Protein AF-A0A257JMF6-F1 (afdb_monomer)

Solvent-accessible surface area (backbone atoms only — not comparable to full-atom values): 8039 Å² total; per-residue (Å²): 114,69,66,61,57,55,49,50,54,50,48,48,47,41,61,74,49,51,50,55,52,53,52,47,56,52,50,53,50,51,53,50,54,53,49,52,51,50,51,50,50,50,52,50,51,52,52,51,51,53,50,53,50,50,52,48,52,51,50,51,51,52,52,50,50,50,51,51,52,52,50,50,50,51,53,47,52,53,50,48,54,52,50,49,53,52,48,51,53,53,48,54,54,50,49,54,55,48,52,53,50,51,51,53,51,49,53,51,49,53,51,52,49,52,51,52,50,42,54,53,50,49,55,49,44,28,72,75,70,73,50,80,75,55,70,69,61,47,53,51,54,50,48,60,61,70,72,70,116

Radius of gyration: 58.19 Å; Cα contacts (8 Å, |Δi|>4): 20; chains: 1; bounding box: 105×20×160 Å

Structure (mmCIF, N/CA/C/O backbone):
data_AF-A0A257JMF6-F1
#
_entry.id   AF-A0A257JMF6-F1
#
loop_
_atom_site.group_PDB
_atom_site.id
_atom_site.type_symbol
_atom_site.label_atom_id
_atom_site.label_alt_id
_atom_site.label_comp_id
_atom_site.label_asym_id
_atom_site.label_entity_id
_atom_site.label_seq_id
_atom_site.pdbx_PDB_ins_code
_atom_site.Cartn_x
_atom_site.Cartn_y
_atom_site.Cartn_z
_atom_site.occupancy
_atom_site.B_iso_or_equiv
_atom_site.auth_seq_id
_atom_site.auth_comp_id
_atom_site.auth_asym_id
_atom_site.auth_atom_id
_atom_site.pdbx_PDB_model_num
ATOM 1 N N . PHE A 1 1 ? 50.543 7.577 -80.741 1.00 76.56 1 PHE A N 1
ATOM 2 C CA . PHE A 1 1 ? 49.708 6.376 -80.955 1.00 76.56 1 PHE A CA 1
ATOM 3 C C . PHE A 1 1 ? 49.657 5.479 -79.711 1.00 76.56 1 PHE A C 1
ATOM 5 O O . PHE A 1 1 ? 48.593 5.374 -79.122 1.00 76.56 1 PHE A O 1
ATOM 12 N N . TRP A 1 2 ? 50.778 4.930 -79.224 1.00 85.75 2 TRP A N 1
ATOM 13 C CA . TRP A 1 2 ? 50.821 4.034 -78.046 1.00 85.75 2 TRP A CA 1
ATOM 14 C C . TRP A 1 2 ? 50.247 4.619 -76.737 1.00 85.75 2 TRP A C 1
ATOM 16 O O . TRP A 1 2 ? 49.573 3.919 -75.989 1.00 85.75 2 TRP A O 1
ATOM 26 N N . PHE A 1 3 ? 50.442 5.921 -76.497 1.00 92.56 3 PHE A N 1
ATOM 27 C CA . PHE A 1 3 ? 49.909 6.625 -75.323 1.00 92.56 3 PHE A CA 1
ATOM 28 C C . PHE A 1 3 ? 48.387 6.503 -75.188 1.00 92.56 3 PHE A C 1
ATOM 30 O O . PHE A 1 3 ? 47.891 6.173 -74.119 1.00 92.56 3 PHE A O 1
ATOM 37 N N . TRP A 1 4 ? 47.648 6.712 -76.280 1.00 93.00 4 TRP A N 1
ATOM 38 C CA . TRP A 1 4 ? 46.187 6.617 -76.278 1.00 93.00 4 TRP A CA 1
ATOM 39 C C . TRP A 1 4 ? 45.699 5.194 -76.010 1.00 93.00 4 TRP A C 1
ATOM 41 O O . TRP A 1 4 ? 44.690 5.012 -75.336 1.00 93.00 4 TRP A O 1
ATOM 51 N N . LEU A 1 5 ? 46.439 4.191 -76.488 1.00 92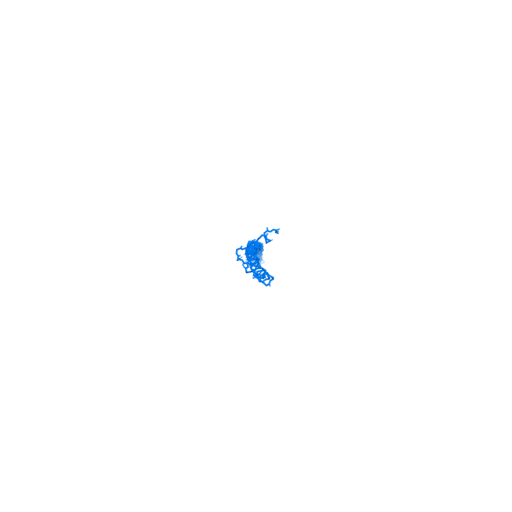.31 5 LEU A N 1
ATOM 52 C CA . LEU A 1 5 ? 46.115 2.783 -76.276 1.00 92.31 5 LEU A CA 1
ATOM 53 C C . LEU A 1 5 ? 46.313 2.384 -74.803 1.00 92.31 5 LEU A C 1
ATOM 55 O O . LEU A 1 5 ? 45.420 1.805 -74.190 1.00 92.31 5 LEU A O 1
ATOM 59 N N . ALA A 1 6 ? 47.450 2.767 -74.213 1.00 91.75 6 ALA A N 1
ATOM 60 C CA . ALA A 1 6 ? 47.739 2.536 -72.798 1.00 91.75 6 ALA A CA 1
ATOM 61 C C . ALA A 1 6 ? 46.800 3.332 -71.873 1.00 91.75 6 ALA A C 1
ATOM 63 O O . ALA A 1 6 ? 46.298 2.7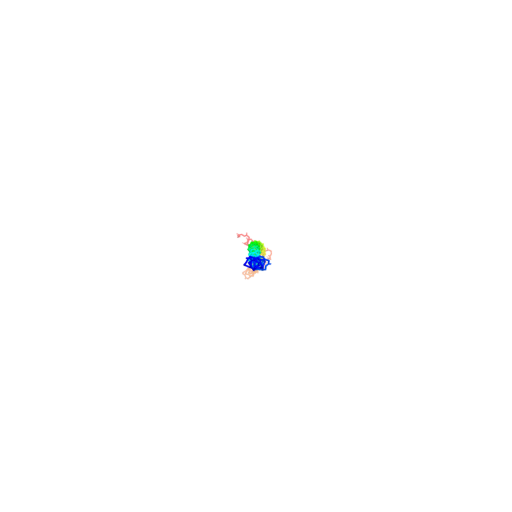97 -70.886 1.00 91.75 6 ALA A O 1
ATOM 64 N N . PHE A 1 7 ? 46.515 4.593 -72.211 1.00 94.62 7 PHE A N 1
ATOM 65 C CA . PHE A 1 7 ? 45.595 5.442 -71.456 1.00 94.62 7 PHE A CA 1
ATOM 66 C C . PHE A 1 7 ? 44.157 4.921 -71.519 1.00 94.62 7 PHE A C 1
ATOM 68 O O . PHE A 1 7 ? 43.488 4.860 -70.492 1.00 94.62 7 PHE A O 1
ATOM 75 N N . GLY A 1 8 ? 43.693 4.483 -72.693 1.00 94.88 8 GLY A N 1
ATOM 76 C CA . GLY A 1 8 ? 42.375 3.871 -72.855 1.00 94.88 8 GLY A CA 1
ATOM 77 C C . GLY A 1 8 ? 42.225 2.593 -72.029 1.00 94.88 8 GLY A C 1
ATOM 78 O O . GLY A 1 8 ? 41.237 2.441 -71.312 1.00 94.88 8 GLY A O 1
ATOM 79 N N . ALA A 1 9 ? 43.231 1.712 -72.051 1.00 93.44 9 ALA A N 1
ATOM 80 C CA . ALA A 1 9 ? 43.237 0.508 -71.222 1.00 93.44 9 ALA A CA 1
ATOM 81 C C . ALA A 1 9 ? 43.198 0.841 -69.718 1.00 93.44 9 ALA A C 1
ATOM 83 O O . ALA A 1 9 ? 42.386 0.278 -68.982 1.00 93.44 9 ALA A O 1
ATOM 84 N N . LEU A 1 10 ? 44.013 1.799 -69.261 1.00 93.75 10 LEU A N 1
ATOM 85 C CA . LEU A 1 10 ? 44.010 2.249 -67.867 1.00 93.75 10 LEU A CA 1
ATOM 86 C C . LEU A 1 10 ? 42.669 2.878 -67.465 1.00 93.75 10 LEU A C 1
ATOM 88 O O . LEU A 1 10 ? 42.158 2.589 -66.385 1.00 93.75 10 LEU A O 1
ATOM 92 N N . TYR A 1 11 ? 42.083 3.708 -68.330 1.00 95.00 11 TYR A N 1
ATOM 93 C CA . TYR A 1 11 ? 40.789 4.345 -68.095 1.00 95.00 11 TYR A CA 1
ATOM 94 C C . TYR A 1 11 ? 39.681 3.308 -67.917 1.00 95.00 11 TYR A C 1
ATOM 96 O O . TYR A 1 11 ? 38.897 3.411 -66.976 1.00 95.00 11 TYR A O 1
ATOM 104 N N . ILE A 1 12 ? 39.653 2.272 -68.762 1.00 94.88 12 ILE A N 1
ATOM 105 C CA . ILE A 1 12 ? 38.686 1.176 -68.643 1.00 94.88 12 ILE A CA 1
ATOM 106 C C . ILE A 1 12 ? 38.865 0.444 -67.310 1.00 94.88 12 ILE A C 1
ATOM 108 O O . ILE A 1 12 ? 37.877 0.194 -66.628 1.00 94.88 12 ILE A O 1
ATOM 112 N N . VAL A 1 13 ? 40.099 0.149 -66.888 1.00 94.56 13 VAL A N 1
ATOM 113 C CA . VAL A 1 13 ? 40.352 -0.479 -65.578 1.00 94.56 13 VAL A CA 1
ATOM 114 C C . VAL A 1 13 ? 39.877 0.421 -64.432 1.00 94.56 13 VAL A C 1
ATOM 116 O O . VAL A 1 13 ? 39.229 -0.051 -63.497 1.00 94.56 13 VAL A O 1
ATOM 119 N N . LEU A 1 14 ? 40.143 1.725 -64.502 1.00 93.50 14 LEU A N 1
ATOM 120 C CA . LEU A 1 14 ? 39.720 2.668 -63.470 1.00 93.50 14 LEU A CA 1
ATOM 121 C C . LEU A 1 14 ? 38.189 2.767 -63.394 1.00 93.50 14 LEU A C 1
ATOM 123 O O . LEU A 1 14 ? 37.616 2.665 -62.308 1.00 93.50 14 LEU A O 1
ATOM 127 N N . ALA A 1 15 ? 37.533 2.894 -64.548 1.00 93.69 15 ALA A N 1
ATOM 128 C CA . ALA A 1 15 ? 36.088 3.023 -64.665 1.00 93.69 15 ALA A CA 1
ATOM 129 C C . ALA A 1 15 ? 35.347 1.734 -64.285 1.00 93.69 15 ALA A C 1
ATOM 131 O O . ALA A 1 15 ? 34.360 1.789 -63.556 1.00 93.69 15 ALA A O 1
ATOM 132 N N . ALA A 1 16 ? 35.832 0.575 -64.734 1.00 92.69 16 ALA A N 1
ATOM 133 C CA . ALA A 1 16 ? 35.159 -0.706 -64.537 1.00 92.69 16 ALA A CA 1
ATOM 134 C C . ALA A 1 16 ? 35.486 -1.377 -63.195 1.00 92.69 16 ALA A C 1
ATOM 136 O O . ALA A 1 16 ? 34.720 -2.224 -62.745 1.00 92.69 16 ALA A O 1
ATOM 137 N N . VAL A 1 17 ? 36.609 -1.037 -62.550 1.00 93.00 17 VAL A N 1
ATOM 138 C CA . VAL A 1 17 ? 37.077 -1.756 -61.352 1.00 93.00 17 VAL A CA 1
ATOM 139 C C . VAL A 1 17 ? 37.244 -0.841 -60.145 1.00 93.00 17 VAL A C 1
ATOM 141 O O . VAL A 1 17 ? 36.779 -1.176 -59.054 1.00 93.00 17 VAL A O 1
ATOM 144 N N . VAL A 1 18 ? 37.911 0.302 -60.305 1.00 92.62 18 VAL A N 1
ATOM 145 C CA . VAL A 1 18 ? 38.284 1.157 -59.167 1.00 92.62 18 VAL A CA 1
ATOM 146 C C . VAL A 1 18 ? 37.091 1.985 -58.686 1.00 92.62 18 VAL A C 1
ATOM 148 O O . VAL A 1 18 ? 36.740 1.917 -57.508 1.00 92.62 18 VAL A O 1
ATOM 151 N N . ILE A 1 19 ? 36.412 2.695 -59.591 1.00 92.38 19 ILE A N 1
ATOM 152 C CA . ILE A 1 19 ? 35.212 3.489 -59.275 1.00 92.38 19 ILE A CA 1
ATOM 153 C C . ILE A 1 19 ? 34.103 2.644 -58.615 1.00 92.38 19 ILE A C 1
ATOM 155 O O . ILE A 1 19 ? 33.643 3.036 -57.537 1.00 92.38 19 ILE A O 1
ATOM 159 N N . PRO A 1 20 ? 33.687 1.477 -59.158 1.00 93.56 20 PRO A N 1
ATOM 160 C CA . PRO A 1 20 ? 32.632 0.681 -58.531 1.00 93.56 20 PRO A CA 1
ATOM 161 C C . PRO A 1 20 ? 33.029 0.134 -57.157 1.00 93.56 20 PRO A C 1
ATOM 163 O O . PRO A 1 20 ? 32.174 0.025 -56.281 1.00 93.56 20 PRO A O 1
ATOM 166 N N . ARG A 1 21 ? 34.316 -0.151 -56.910 1.00 92.69 21 ARG A N 1
ATOM 167 C CA . ARG A 1 21 ? 34.786 -0.561 -55.576 1.00 92.69 21 ARG A CA 1
ATOM 168 C C . ARG A 1 21 ? 34.660 0.553 -54.539 1.00 92.69 21 ARG A C 1
ATOM 170 O O . ARG A 1 21 ? 34.214 0.287 -53.425 1.00 92.69 21 ARG A O 1
ATOM 177 N N . PHE A 1 22 ? 34.996 1.792 -54.894 1.00 92.44 22 PHE A N 1
ATOM 178 C CA . PHE A 1 22 ? 34.795 2.937 -53.999 1.00 92.44 22 PHE A CA 1
ATOM 179 C C . PHE A 1 22 ? 33.311 3.240 -53.771 1.00 92.44 22 PHE A C 1
ATOM 181 O O . PHE A 1 22 ? 32.904 3.466 -52.630 1.00 92.44 22 PHE A O 1
ATOM 188 N N . ALA A 1 23 ? 32.498 3.181 -54.829 1.00 92.19 23 ALA A N 1
ATOM 189 C CA . ALA A 1 23 ? 31.053 3.364 -54.731 1.00 92.19 23 ALA A CA 1
ATOM 190 C C . ALA A 1 23 ? 30.409 2.310 -53.817 1.00 92.19 23 ALA A C 1
ATOM 192 O O . ALA A 1 23 ? 29.602 2.662 -52.958 1.00 92.19 23 ALA A O 1
ATOM 193 N N . LYS A 1 24 ? 30.822 1.039 -53.938 1.00 94.25 24 LYS A N 1
ATOM 194 C CA . LYS A 1 24 ? 30.347 -0.054 -53.083 1.00 94.25 24 LYS A CA 1
ATOM 195 C C . LYS A 1 24 ? 30.674 0.188 -51.610 1.00 94.25 24 LYS A C 1
ATOM 197 O O . LYS A 1 24 ? 29.774 0.139 -50.788 1.00 94.25 24 LYS A O 1
ATOM 202 N N . THR A 1 25 ? 31.921 0.515 -51.269 1.00 94.06 25 THR A N 1
ATOM 203 C CA . THR A 1 25 ? 32.302 0.774 -49.866 1.00 94.06 25 THR A CA 1
ATOM 204 C C . THR A 1 25 ? 31.537 1.957 -49.268 1.00 94.06 25 THR A C 1
ATOM 206 O O . THR A 1 25 ? 31.149 1.920 -48.100 1.00 94.06 25 THR A O 1
ATOM 209 N N . LEU A 1 26 ? 31.303 3.013 -50.053 1.00 93.88 26 LEU A N 1
ATOM 210 C CA . LEU A 1 26 ? 30.515 4.157 -49.600 1.00 93.88 26 LEU A CA 1
ATOM 211 C C . LEU A 1 26 ? 29.041 3.783 -49.393 1.00 93.88 26 LEU A C 1
ATOM 213 O O . LEU A 1 26 ? 28.450 4.201 -48.400 1.00 93.88 26 LEU A O 1
ATOM 217 N N . ALA A 1 27 ? 28.461 2.997 -50.302 1.00 94.94 27 ALA A N 1
ATOM 218 C CA . ALA A 1 27 ? 27.098 2.491 -50.174 1.00 94.94 27 ALA A CA 1
ATOM 219 C C . ALA A 1 27 ? 26.952 1.560 -48.960 1.00 94.94 27 ALA A C 1
ATOM 221 O O . ALA A 1 27 ? 26.045 1.757 -48.160 1.00 94.94 27 ALA A O 1
ATOM 222 N N . ASP A 1 28 ? 27.886 0.626 -48.765 1.00 95.19 28 ASP A N 1
ATOM 223 C CA . ASP A 1 28 ? 27.906 -0.297 -47.625 1.00 95.19 28 ASP A CA 1
ATOM 224 C C . ASP A 1 28 ? 27.945 0.478 -46.294 1.00 95.19 28 ASP A C 1
ATOM 226 O O . ASP A 1 28 ? 27.165 0.195 -45.386 1.00 95.19 28 ASP A O 1
ATOM 230 N N . ARG A 1 29 ? 28.784 1.522 -46.192 1.00 95.69 29 ARG A N 1
ATOM 231 C CA . ARG A 1 29 ? 28.836 2.392 -45.003 1.00 95.69 29 ARG A CA 1
ATOM 232 C C . ARG A 1 29 ? 27.547 3.176 -44.784 1.00 95.69 29 ARG A C 1
ATOM 234 O O . ARG A 1 29 ? 27.087 3.260 -43.651 1.00 95.69 29 ARG A O 1
ATOM 241 N N . LYS A 1 30 ? 26.973 3.762 -45.839 1.00 95.31 30 LYS A N 1
ATOM 242 C CA . LYS A 1 30 ? 25.697 4.487 -45.738 1.00 95.31 30 LYS A CA 1
ATOM 243 C C . LYS A 1 30 ? 24.579 3.563 -45.263 1.00 95.31 30 LYS A C 1
ATOM 245 O O . LYS A 1 30 ? 23.871 3.916 -44.330 1.00 95.31 30 LYS A O 1
ATOM 250 N N . ASN A 1 31 ? 24.487 2.368 -45.840 1.00 96.25 31 ASN A N 1
ATOM 251 C CA . ASN A 1 31 ? 23.492 1.369 -45.464 1.00 96.25 31 ASN A CA 1
ATOM 252 C C . ASN A 1 31 ? 23.663 0.908 -44.012 1.00 96.25 31 ASN A C 1
ATOM 254 O O . ASN A 1 31 ? 22.668 0.777 -43.307 1.00 96.25 31 ASN A O 1
ATOM 258 N N . ALA A 1 32 ? 24.903 0.702 -43.554 1.00 95.94 32 ALA A N 1
ATOM 259 C CA . ALA A 1 32 ? 25.180 0.366 -42.159 1.00 95.94 32 ALA A CA 1
ATOM 260 C C . ALA A 1 32 ? 24.740 1.491 -41.209 1.00 95.94 32 ALA A C 1
ATOM 262 O O . ALA A 1 32 ? 23.985 1.236 -40.279 1.00 95.94 32 ALA A O 1
ATOM 263 N N . ILE A 1 33 ? 25.116 2.744 -41.494 1.00 96.19 33 ILE A N 1
ATOM 264 C CA . ILE A 1 33 ? 24.731 3.904 -40.674 1.00 96.19 33 ILE A CA 1
ATOM 265 C C . ILE A 1 33 ? 23.208 4.080 -40.639 1.00 96.19 33 ILE A C 1
ATOM 267 O O . ILE A 1 33 ? 22.639 4.308 -39.575 1.00 96.19 33 ILE A O 1
ATOM 271 N N . GLU A 1 34 ? 22.530 3.975 -41.783 1.00 96.44 34 GLU A N 1
ATOM 272 C CA . GLU A 1 34 ? 21.067 4.049 -41.832 1.00 96.44 34 GLU A CA 1
ATOM 273 C C . GLU A 1 34 ? 20.407 2.898 -41.068 1.00 96.44 34 GLU A C 1
ATOM 275 O O . GLU A 1 34 ? 19.401 3.115 -40.392 1.00 96.44 34 GLU A O 1
ATOM 280 N N . GLY A 1 35 ? 20.967 1.689 -41.159 1.00 96.88 35 GLY A N 1
ATOM 281 C CA . GLY A 1 35 ? 20.517 0.526 -40.400 1.00 96.88 35 GLY A CA 1
ATOM 282 C C . GLY A 1 35 ? 20.639 0.751 -38.896 1.00 96.88 35 GLY A C 1
ATOM 283 O O . GLY A 1 35 ? 19.654 0.595 -38.175 1.00 96.88 35 GLY A O 1
ATOM 284 N N . ASP A 1 36 ? 21.805 1.204 -38.441 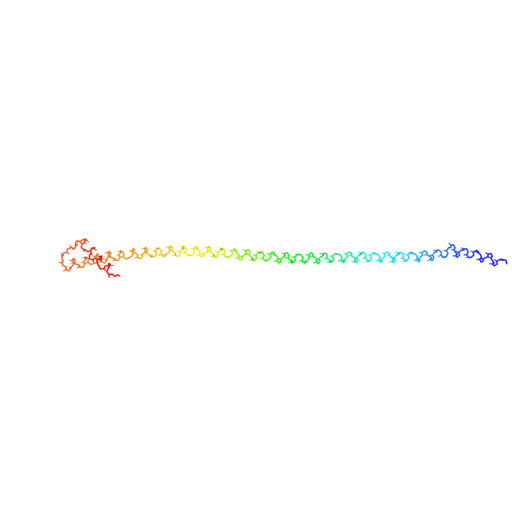1.00 96.19 36 ASP A N 1
ATOM 285 C CA . ASP A 1 36 ? 22.080 1.486 -37.033 1.00 96.19 36 ASP A CA 1
ATOM 286 C C . ASP A 1 36 ? 21.190 2.616 -36.499 1.00 96.19 36 ASP A C 1
ATOM 288 O O . ASP A 1 36 ? 20.650 2.514 -35.398 1.00 96.19 36 ASP A O 1
ATOM 292 N N . LEU A 1 37 ? 20.966 3.674 -37.288 1.00 97.00 37 LEU A N 1
ATOM 293 C CA . LEU A 1 37 ? 20.064 4.770 -36.921 1.00 97.00 37 LEU A CA 1
ATOM 294 C C . LEU A 1 37 ? 18.609 4.307 -36.815 1.00 97.00 37 LEU A C 1
ATOM 296 O O . LEU A 1 37 ? 17.918 4.698 -35.874 1.00 97.00 37 LEU A O 1
ATOM 300 N N . ARG A 1 38 ? 18.135 3.470 -37.748 1.00 97.12 38 ARG A N 1
ATOM 301 C CA . ARG A 1 38 ? 16.781 2.896 -37.682 1.00 97.12 38 ARG A CA 1
ATOM 302 C C . ARG A 1 38 ? 16.629 1.997 -36.463 1.00 97.12 38 ARG A C 1
ATOM 304 O O . ARG A 1 38 ? 15.665 2.165 -35.722 1.00 97.12 38 ARG A O 1
ATOM 311 N N . ALA A 1 39 ? 17.595 1.114 -36.217 1.00 96.38 39 ALA A N 1
ATOM 312 C CA . ALA A 1 39 ? 17.591 0.246 -35.047 1.00 96.38 39 ALA A CA 1
ATOM 313 C C . ALA A 1 39 ? 17.601 1.068 -33.748 1.00 96.38 39 ALA A C 1
ATOM 315 O O . ALA A 1 39 ? 16.795 0.821 -32.856 1.00 96.38 39 ALA A O 1
ATOM 316 N N . ALA A 1 40 ? 18.446 2.096 -33.650 1.00 96.44 40 ALA A N 1
ATOM 317 C CA . ALA A 1 40 ? 18.487 2.976 -32.485 1.00 96.44 40 ALA A CA 1
ATOM 318 C C . ALA A 1 40 ? 17.165 3.735 -32.275 1.00 96.44 40 ALA A C 1
ATOM 320 O O . ALA A 1 40 ? 16.697 3.850 -31.139 1.00 96.44 40 ALA A O 1
ATOM 321 N N . ALA A 1 41 ? 16.544 4.231 -33.350 1.00 96.62 41 ALA A N 1
ATOM 322 C CA . ALA A 1 41 ? 15.249 4.904 -33.285 1.00 96.62 41 ALA A CA 1
ATOM 323 C C . ALA A 1 41 ? 14.136 3.954 -32.819 1.00 96.62 41 ALA A C 1
ATOM 325 O O . ALA A 1 41 ? 13.352 4.318 -31.945 1.00 96.62 41 ALA A O 1
ATOM 326 N N . GLU A 1 42 ? 14.104 2.727 -33.340 1.00 97.06 42 GLU A N 1
ATOM 327 C CA . GLU A 1 42 ? 13.139 1.699 -32.946 1.00 97.06 42 GLU A CA 1
ATOM 328 C C . GLU A 1 42 ? 13.309 1.296 -31.477 1.00 97.06 42 GLU A C 1
ATOM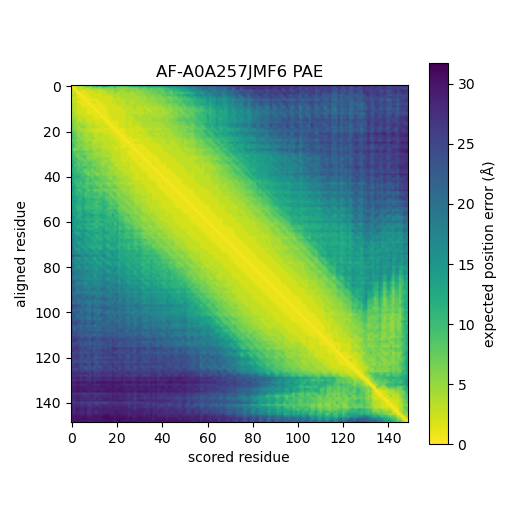 330 O O . GLU A 1 42 ? 12.340 1.297 -30.721 1.00 97.06 42 GLU A O 1
ATOM 335 N N . GLN A 1 43 ? 14.544 1.046 -31.033 1.00 96.50 43 GLN A N 1
ATOM 336 C CA . GLN A 1 43 ? 14.830 0.720 -29.632 1.00 96.50 43 GLN A CA 1
ATOM 337 C C . GLN A 1 43 ? 14.482 1.880 -28.693 1.00 96.50 43 GLN A C 1
ATOM 339 O O . GLN A 1 43 ? 13.944 1.667 -27.607 1.00 96.50 43 GLN A O 1
ATOM 344 N N . THR A 1 44 ? 14.732 3.121 -29.119 1.00 96.31 44 THR A N 1
ATOM 345 C CA . THR A 1 44 ? 14.345 4.310 -28.349 1.00 96.31 44 THR A CA 1
ATOM 346 C C . THR A 1 44 ? 12.826 4.430 -28.251 1.00 96.31 44 THR A C 1
ATOM 348 O O . THR A 1 44 ? 12.309 4.681 -27.162 1.00 96.31 44 THR A O 1
ATOM 351 N N . ALA A 1 45 ? 12.101 4.211 -29.350 1.00 97.44 45 ALA A N 1
ATOM 352 C CA . ALA A 1 45 ? 10.642 4.232 -29.364 1.00 97.44 45 ALA A CA 1
ATOM 353 C C . ALA A 1 45 ? 10.053 3.123 -28.475 1.00 97.44 45 ALA A C 1
ATOM 355 O O . ALA A 1 45 ? 9.171 3.395 -27.661 1.00 97.44 45 ALA A O 1
ATOM 356 N N . ALA A 1 46 ? 10.589 1.903 -28.555 1.00 96.31 46 ALA A N 1
ATOM 357 C CA . ALA A 1 46 ? 10.186 0.786 -27.706 1.00 96.31 46 ALA A CA 1
ATOM 358 C C . ALA A 1 46 ? 10.449 1.074 -26.218 1.00 96.31 46 ALA A C 1
ATOM 360 O O . ALA A 1 46 ? 9.578 0.849 -25.378 1.00 96.31 46 ALA A O 1
ATOM 361 N N . ALA A 1 47 ? 11.613 1.640 -25.882 1.00 96.75 47 ALA A N 1
ATOM 362 C CA . ALA A 1 47 ? 11.942 2.026 -24.512 1.00 96.75 47 ALA A CA 1
ATOM 363 C C . ALA A 1 47 ? 11.023 3.139 -23.982 1.00 96.75 47 ALA A C 1
ATOM 365 O O . ALA A 1 47 ? 10.610 3.094 -22.823 1.00 96.75 47 ALA A O 1
ATOM 366 N N . GLN A 1 48 ? 10.680 4.129 -24.810 1.00 97.12 48 GLN A N 1
ATOM 367 C CA . GLN A 1 48 ? 9.727 5.178 -24.440 1.00 97.12 48 GLN A CA 1
ATOM 368 C C . GLN A 1 48 ? 8.320 4.614 -24.224 1.00 97.12 48 GLN A C 1
ATOM 370 O O . GLN A 1 48 ? 7.691 4.948 -23.222 1.00 97.12 48 GLN A O 1
ATOM 375 N N . ALA A 1 49 ? 7.852 3.724 -25.102 1.00 97.12 49 ALA A N 1
ATOM 376 C CA . ALA A 1 49 ? 6.563 3.056 -24.948 1.00 97.12 49 ALA A CA 1
ATOM 377 C C . ALA A 1 49 ? 6.513 2.216 -23.661 1.00 97.12 49 ALA A C 1
ATOM 379 O O . ALA A 1 49 ? 5.575 2.343 -22.877 1.00 97.12 49 ALA A O 1
ATOM 380 N N . ALA A 1 50 ? 7.561 1.431 -23.387 1.00 96.50 50 ALA A N 1
ATOM 381 C CA . ALA A 1 50 ? 7.667 0.641 -22.162 1.00 96.50 50 ALA A CA 1
ATOM 382 C C . ALA A 1 50 ? 7.695 1.518 -20.899 1.00 96.50 50 ALA A C 1
ATOM 384 O O . ALA A 1 50 ? 7.060 1.180 -19.901 1.00 96.50 50 ALA A O 1
ATOM 385 N N . ARG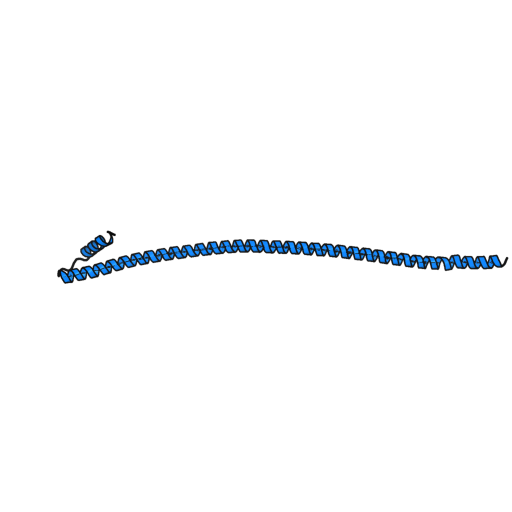 A 1 51 ? 8.391 2.664 -20.937 1.00 96.56 51 ARG A N 1
ATOM 386 C CA . ARG A 1 51 ? 8.383 3.637 -19.832 1.00 96.56 51 ARG A CA 1
ATOM 387 C C . ARG A 1 51 ? 6.992 4.211 -19.593 1.00 96.56 51 ARG A C 1
ATOM 389 O O . ARG A 1 51 ? 6.546 4.215 -18.453 1.00 96.56 51 ARG A O 1
ATOM 396 N N . GLN A 1 52 ? 6.300 4.644 -20.645 1.00 97.50 52 GLN A N 1
ATOM 397 C CA . GLN A 1 52 ? 4.943 5.181 -20.521 1.00 97.50 52 GLN A CA 1
ATOM 398 C C . GLN A 1 52 ? 3.968 4.141 -19.962 1.00 97.50 52 GLN A C 1
ATOM 400 O O . GLN A 1 52 ? 3.140 4.473 -19.118 1.00 97.50 52 GLN A O 1
ATOM 405 N N . GLU A 1 53 ? 4.074 2.886 -20.398 1.00 96.88 53 GLU A N 1
ATOM 406 C CA . GLU A 1 53 ? 3.235 1.803 -19.886 1.00 96.88 53 GLU A CA 1
ATOM 407 C C . GLU A 1 53 ? 3.525 1.513 -18.408 1.00 96.88 53 GLU A C 1
ATOM 409 O O . GLU A 1 53 ? 2.603 1.409 -17.602 1.00 96.88 53 GLU A O 1
ATOM 414 N N . ALA A 1 54 ? 4.801 1.471 -18.016 1.00 96.00 54 ALA A N 1
ATOM 415 C CA . ALA A 1 54 ? 5.190 1.303 -16.619 1.00 96.00 54 ALA A CA 1
ATOM 416 C C . ALA A 1 54 ? 4.695 2.463 -15.736 1.00 96.00 54 ALA A C 1
ATOM 418 O O . ALA A 1 54 ? 4.191 2.232 -14.636 1.00 96.00 54 ALA A O 1
ATOM 419 N N . GLU A 1 55 ? 4.793 3.704 -16.218 1.00 97.31 55 GLU A N 1
ATOM 420 C CA . GLU A 1 55 ? 4.286 4.889 -15.519 1.00 97.31 55 GLU A CA 1
ATOM 421 C C . GLU A 1 55 ? 2.761 4.845 -15.350 1.00 97.31 55 GLU A C 1
ATOM 423 O O . GLU A 1 55 ? 2.258 5.124 -14.257 1.00 97.31 55 GLU A O 1
ATOM 428 N N . LYS A 1 56 ? 2.021 4.438 -16.392 1.00 97.38 56 LYS A N 1
ATOM 429 C CA . LYS A 1 56 ? 0.567 4.228 -16.319 1.00 97.38 56 LYS A CA 1
ATOM 430 C C . LYS A 1 56 ? 0.210 3.136 -15.320 1.00 97.38 56 LYS A C 1
ATOM 432 O O . LYS A 1 56 ? -0.569 3.398 -14.406 1.00 97.38 56 LYS A O 1
ATOM 437 N N . ALA A 1 57 ? 0.832 1.964 -15.424 1.00 96.62 57 ALA A N 1
ATOM 438 C CA . ALA A 1 57 ? 0.604 0.853 -14.505 1.00 96.62 57 ALA A CA 1
ATOM 439 C C . ALA A 1 57 ? 0.901 1.254 -13.050 1.00 96.62 57 ALA A C 1
ATOM 441 O O . ALA A 1 57 ? 0.149 0.922 -12.134 1.00 96.62 57 ALA A O 1
ATOM 442 N N . GLN 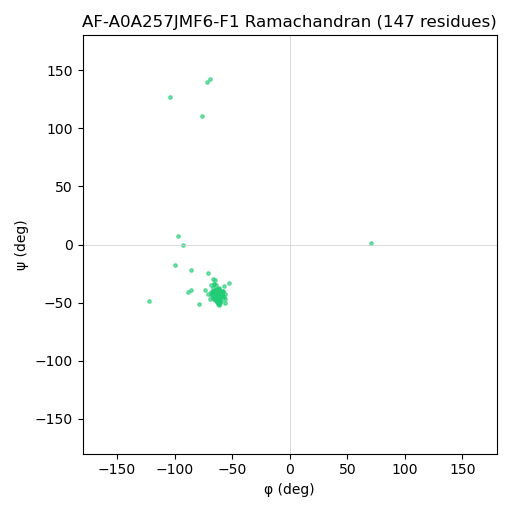A 1 58 ? 1.959 2.036 -12.817 1.00 97.50 58 GLN A N 1
ATOM 443 C CA . GLN A 1 58 ? 2.286 2.558 -11.492 1.00 97.50 58 GLN A CA 1
ATOM 444 C C . GLN A 1 58 ? 1.245 3.569 -10.986 1.00 97.50 58 GLN A C 1
ATOM 446 O O . GLN A 1 58 ? 0.907 3.562 -9.797 1.00 97.50 58 GLN A O 1
ATOM 451 N N . ALA A 1 59 ? 0.734 4.447 -11.852 1.00 97.56 59 ALA A N 1
ATOM 452 C CA . ALA A 1 59 ? -0.320 5.396 -11.502 1.00 97.56 59 ALA A CA 1
ATOM 453 C C . ALA A 1 59 ? -1.639 4.681 -11.169 1.00 97.56 59 ALA A C 1
ATOM 455 O O . ALA A 1 59 ? -2.253 4.975 -10.140 1.00 97.56 59 ALA A O 1
ATOM 456 N N . GLU A 1 60 ? -2.031 3.699 -11.979 1.00 97.12 60 GLU A N 1
ATOM 457 C CA . GLU A 1 60 ? -3.213 2.864 -11.759 1.00 97.12 60 GLU A CA 1
ATOM 458 C C . GLU A 1 60 ? -3.098 2.049 -10.471 1.00 97.12 60 GLU A C 1
ATOM 460 O O . GLU A 1 60 ? -4.014 2.074 -9.649 1.00 97.12 60 GLU A O 1
ATOM 465 N N . ALA A 1 61 ? -1.950 1.412 -10.222 1.00 97.00 61 ALA A N 1
ATOM 466 C CA . ALA A 1 61 ? -1.704 0.670 -8.988 1.00 97.00 61 ALA A CA 1
ATOM 467 C C . ALA A 1 61 ? -1.807 1.572 -7.748 1.00 97.00 61 ALA A C 1
ATOM 469 O O . ALA A 1 61 ? -2.422 1.196 -6.749 1.00 97.00 61 ALA A O 1
ATOM 470 N N . ARG A 1 62 ? -1.261 2.796 -7.808 1.00 97.06 62 ARG A N 1
ATOM 471 C CA . ARG A 1 62 ? -1.394 3.786 -6.724 1.00 97.06 62 ARG A CA 1
ATOM 472 C C . ARG A 1 62 ? -2.839 4.234 -6.529 1.00 97.06 62 ARG A C 1
ATOM 474 O O . ARG A 1 62 ? -3.272 4.375 -5.386 1.00 97.06 62 ARG A O 1
ATOM 481 N N . ALA A 1 63 ? -3.580 4.462 -7.611 1.00 97.69 63 ALA A N 1
ATOM 482 C CA . ALA A 1 63 ? -4.990 4.825 -7.542 1.00 97.69 63 ALA A CA 1
ATOM 483 C C . ALA A 1 63 ? -5.826 3.690 -6.933 1.00 97.69 63 ALA A C 1
ATOM 485 O O . ALA A 1 63 ? -6.642 3.938 -6.046 1.00 97.69 63 ALA A O 1
ATOM 486 N N . GLN A 1 64 ? -5.576 2.446 -7.342 1.00 97.31 64 GLN A N 1
ATOM 487 C CA . GLN A 1 64 ? -6.255 1.274 -6.806 1.00 97.31 64 GLN A CA 1
ATOM 488 C C . GLN A 1 64 ? -5.921 1.054 -5.329 1.00 97.31 64 GLN A C 1
ATOM 490 O O . GLN A 1 64 ? -6.824 0.817 -4.535 1.00 97.31 64 GLN A O 1
ATOM 495 N N . ALA A 1 65 ? -4.655 1.206 -4.931 1.00 96.62 65 ALA A N 1
ATOM 496 C CA . ALA A 1 65 ? -4.256 1.115 -3.529 1.00 96.62 65 ALA A CA 1
ATOM 497 C C . ALA A 1 65 ? -4.986 2.151 -2.660 1.00 96.62 65 ALA A C 1
ATOM 499 O O . ALA A 1 65 ? -5.508 1.801 -1.603 1.00 96.62 65 ALA A O 1
ATOM 500 N N . ARG A 1 66 ? -5.083 3.407 -3.120 1.00 96.88 66 ARG A N 1
ATOM 501 C CA . ARG A 1 66 ? -5.839 4.457 -2.416 1.00 96.88 66 ARG A CA 1
ATOM 502 C C . ARG A 1 66 ? -7.316 4.096 -2.282 1.00 96.88 66 ARG A C 1
ATOM 504 O O . ARG A 1 66 ? -7.831 4.144 -1.172 1.00 96.88 66 ARG A O 1
ATOM 511 N N . LYS A 1 67 ? -7.956 3.651 -3.368 1.00 97.44 67 LYS A N 1
ATOM 512 C CA . LYS A 1 67 ? -9.357 3.198 -3.345 1.00 97.44 67 LYS A CA 1
ATOM 513 C C . LYS A 1 67 ? -9.578 2.062 -2.349 1.00 97.44 67 LYS A C 1
ATOM 515 O O . LYS A 1 67 ? -10.532 2.109 -1.583 1.00 97.44 67 LYS A O 1
ATOM 520 N N . THR A 1 68 ? -8.695 1.064 -2.326 1.00 97.56 68 THR A N 1
ATOM 521 C CA . THR A 1 68 ? -8.790 -0.058 -1.381 1.00 97.56 68 THR A CA 1
ATOM 522 C C . THR A 1 68 ? -8.646 0.410 0.065 1.00 97.56 68 THR A C 1
ATOM 524 O O . THR A 1 68 ? -9.401 -0.036 0.923 1.00 97.56 68 THR A O 1
ATOM 527 N N . VAL A 1 69 ? -7.710 1.321 0.347 1.00 97.25 69 VAL A N 1
ATOM 528 C CA . VAL A 1 69 ? -7.520 1.875 1.697 1.00 97.25 69 VAL A CA 1
ATOM 529 C C . VAL A 1 69 ? -8.734 2.695 2.135 1.00 97.25 69 VAL A C 1
ATOM 531 O O . VAL A 1 69 ? -9.185 2.546 3.267 1.00 97.25 69 VAL A O 1
ATOM 534 N N . GLU A 1 70 ? -9.285 3.531 1.256 1.00 97.25 70 GLU A N 1
ATOM 535 C CA . GLU A 1 70 ? -10.484 4.323 1.548 1.00 97.25 70 GLU A CA 1
ATOM 536 C C . GLU A 1 70 ? -11.711 3.436 1.785 1.00 97.25 70 GLU A C 1
ATOM 538 O O . GLU A 1 70 ? -12.419 3.632 2.772 1.00 97.25 70 GLU A O 1
ATOM 543 N N . ALA A 1 71 ? -11.922 2.421 0.941 1.00 96.88 71 ALA A N 1
ATOM 544 C CA . ALA A 1 71 ? -13.003 1.453 1.108 1.00 96.88 71 ALA A CA 1
ATOM 545 C C . ALA A 1 71 ? -12.870 0.679 2.426 1.00 96.88 71 ALA A C 1
ATOM 547 O O . ALA A 1 71 ? -13.812 0.639 3.213 1.00 96.88 71 ALA A O 1
ATOM 548 N N . ALA A 1 72 ? -11.680 0.145 2.720 1.00 97.06 72 ALA A N 1
ATOM 549 C CA . ALA A 1 72 ? -11.426 -0.562 3.972 1.00 97.06 72 ALA A CA 1
ATOM 550 C C . ALA A 1 72 ? -11.663 0.342 5.187 1.00 97.06 72 ALA A C 1
ATOM 552 O O . ALA A 1 72 ? -12.276 -0.080 6.163 1.00 97.06 72 ALA A O 1
ATOM 553 N N . ARG A 1 73 ? -11.217 1.602 5.132 1.00 96.88 73 ARG A N 1
ATOM 554 C CA . ARG A 1 73 ? -11.433 2.562 6.215 1.00 96.88 73 ARG A CA 1
ATOM 555 C C . ARG A 1 73 ? -12.923 2.825 6.444 1.00 96.88 73 ARG A C 1
ATOM 557 O O . ARG A 1 73 ? -13.364 2.770 7.587 1.00 96.88 73 ARG A O 1
ATOM 564 N N . HIS A 1 74 ? -13.690 3.051 5.379 1.00 96.81 74 HIS A N 1
ATOM 565 C CA . HIS A 1 74 ? -15.137 3.243 5.467 1.00 96.81 74 HIS A CA 1
ATOM 566 C C . HIS A 1 74 ? -15.845 2.006 6.045 1.00 96.81 74 HIS A C 1
ATOM 568 O O . HIS A 1 74 ? -16.670 2.123 6.952 1.00 96.81 74 HIS A O 1
ATOM 574 N N . ASP A 1 75 ? -15.482 0.809 5.582 1.00 96.62 75 ASP A N 1
ATOM 575 C CA . ASP A 1 75 ? -16.050 -0.446 6.080 1.00 96.62 75 ASP A CA 1
ATOM 576 C C . ASP A 1 75 ? -15.709 -0.682 7.558 1.00 96.62 75 ASP A C 1
ATOM 578 O O . ASP A 1 75 ? -16.565 -1.111 8.336 1.00 96.62 75 ASP A O 1
ATOM 582 N N . HIS A 1 76 ? -14.483 -0.357 7.976 1.00 96.50 76 HIS A N 1
ATOM 583 C CA . HIS A 1 76 ? -14.067 -0.432 9.374 1.00 96.50 76 HIS A CA 1
ATOM 584 C C . HIS A 1 76 ? -14.805 0.576 10.257 1.00 96.50 76 HIS A C 1
ATOM 586 O O . HIS A 1 76 ? -15.259 0.197 11.336 1.00 96.50 76 HIS A O 1
ATOM 592 N N . GLU A 1 77 ? -14.960 1.826 9.817 1.00 96.62 77 GLU A N 1
ATOM 593 C CA . GLU A 1 77 ? -15.724 2.850 10.540 1.00 96.62 77 GLU A CA 1
ATOM 594 C C . GLU A 1 77 ? -17.194 2.418 10.704 1.00 96.62 77 GLU A C 1
ATOM 596 O O . GLU A 1 77 ? -17.738 2.460 11.810 1.00 96.62 77 GLU A O 1
ATOM 601 N N . ALA A 1 78 ? -17.817 1.893 9.643 1.00 96.62 78 ALA A N 1
ATOM 602 C CA . ALA A 1 78 ? -19.183 1.375 9.691 1.00 96.62 78 ALA A CA 1
ATOM 603 C C . ALA A 1 78 ? -19.318 0.147 10.613 1.00 96.62 78 ALA A C 1
ATOM 605 O O . ALA A 1 78 ? -20.271 0.042 11.395 1.00 96.62 78 ALA A O 1
ATOM 606 N N . ALA A 1 79 ? -18.363 -0.785 10.555 1.00 96.62 79 ALA A N 1
ATOM 607 C CA . ALA A 1 79 ? -18.338 -1.958 11.422 1.00 96.62 79 ALA A CA 1
ATOM 608 C C . ALA A 1 79 ? -18.137 -1.576 12.896 1.00 96.62 79 ALA A C 1
ATOM 610 O O . ALA A 1 79 ? -18.820 -2.128 13.764 1.00 96.62 79 ALA A O 1
ATOM 611 N N . ALA A 1 80 ? -17.255 -0.613 13.177 1.00 96.50 80 ALA A N 1
ATOM 612 C CA . ALA A 1 80 ? -17.018 -0.088 14.516 1.00 96.50 80 ALA A CA 1
ATOM 613 C C . ALA A 1 80 ? -18.279 0.580 15.078 1.00 96.50 80 ALA A C 1
ATOM 615 O O . ALA A 1 80 ? -18.723 0.204 16.162 1.00 96.50 80 ALA A O 1
ATOM 616 N N . ALA A 1 81 ? -18.926 1.463 14.311 1.00 96.69 81 ALA A N 1
ATOM 617 C CA . ALA A 1 81 ? -20.173 2.111 14.718 1.00 96.69 81 ALA A CA 1
ATOM 618 C C . ALA A 1 81 ? -21.287 1.088 15.013 1.00 96.69 81 ALA A C 1
ATOM 620 O O . ALA A 1 81 ? -22.009 1.193 16.007 1.00 96.69 81 ALA A O 1
ATOM 621 N N . LYS A 1 82 ? -21.404 0.038 14.188 1.00 96.88 82 LYS A N 1
ATOM 622 C CA . LYS A 1 82 ? -22.362 -1.054 14.416 1.00 96.88 82 LYS A CA 1
ATOM 623 C C . LYS A 1 82 ? -22.038 -1.850 15.683 1.00 96.88 82 LYS A C 1
ATOM 625 O O . LYS A 1 82 ? -22.952 -2.207 16.430 1.00 96.88 82 LYS A O 1
ATOM 630 N N . ALA A 1 83 ? -20.762 -2.152 15.918 1.00 96.62 83 ALA A N 1
ATOM 631 C CA . ALA A 1 83 ? -20.314 -2.869 17.106 1.00 96.62 83 ALA A CA 1
ATOM 632 C C . ALA A 1 83 ? -20.553 -2.049 18.380 1.00 96.62 83 ALA A C 1
ATOM 634 O O . ALA A 1 83 ? -21.064 -2.591 19.360 1.00 96.62 83 ALA A O 1
ATOM 635 N N . GLU A 1 84 ? -20.265 -0.749 18.343 1.00 96.38 84 GLU A N 1
ATOM 636 C CA . GLU A 1 84 ? -20.511 0.186 19.438 1.00 96.38 84 GLU A CA 1
ATOM 637 C C . GLU A 1 84 ? -22.006 0.291 19.751 1.00 96.38 84 GLU A C 1
ATOM 639 O O . GLU A 1 84 ? -22.413 0.063 20.889 1.00 96.38 84 GLU A O 1
ATOM 644 N N . ALA A 1 85 ? -22.858 0.500 18.741 1.00 96.75 85 ALA A N 1
ATOM 645 C CA . ALA A 1 85 ? -24.308 0.533 18.929 1.00 96.75 85 ALA A CA 1
ATOM 646 C C . ALA A 1 85 ? -24.844 -0.776 19.544 1.00 96.75 85 ALA A C 1
ATOM 648 O O . ALA A 1 85 ? -25.690 -0.760 20.445 1.00 96.75 85 ALA A O 1
ATOM 649 N N . ALA A 1 86 ? -24.330 -1.927 19.098 1.00 96.81 86 ALA A N 1
ATOM 650 C CA . ALA A 1 86 ? -24.692 -3.224 19.661 1.00 96.81 86 ALA A CA 1
ATOM 651 C C . ALA A 1 86 ? -24.201 -3.389 21.110 1.00 96.81 86 ALA A C 1
ATOM 653 O O . ALA A 1 86 ? -24.932 -3.935 21.944 1.00 96.81 86 ALA A O 1
ATOM 654 N N . ALA A 1 87 ? -22.989 -2.927 21.425 1.00 96.69 87 ALA A N 1
ATOM 655 C CA . ALA A 1 87 ? -22.428 -2.956 22.771 1.00 96.69 87 ALA A CA 1
ATOM 656 C C . ALA A 1 87 ? -23.235 -2.067 23.727 1.00 96.69 87 ALA A C 1
ATOM 658 O O . ALA A 1 87 ? -23.664 -2.550 24.775 1.00 96.69 87 ALA A O 1
ATOM 659 N N . THR A 1 88 ? -23.546 -0.834 23.326 1.00 96.38 88 THR A N 1
ATOM 660 C CA . THR A 1 88 ? -24.380 0.106 24.088 1.00 96.38 88 THR A CA 1
ATOM 661 C C . THR A 1 88 ? -25.773 -0.463 24.338 1.00 96.38 88 THR A C 1
ATOM 663 O O . THR A 1 88 ? -26.249 -0.467 25.472 1.00 96.38 88 THR A O 1
ATOM 666 N N . LYS A 1 89 ? -26.411 -1.070 23.327 1.00 97.31 89 LYS A N 1
ATOM 667 C CA . LYS A 1 89 ? -27.711 -1.738 23.509 1.00 97.31 89 LYS A CA 1
ATOM 668 C C . LYS A 1 89 ? -27.639 -2.876 24.534 1.00 97.31 89 LYS A C 1
ATOM 670 O O . LYS A 1 89 ? -28.525 -3.004 25.384 1.00 97.31 89 LYS A O 1
ATOM 675 N N . LYS A 1 90 ? -26.590 -3.706 24.477 1.00 96.56 90 LYS A N 1
ATOM 676 C CA . LYS A 1 90 ? -26.371 -4.786 25.454 1.00 96.56 90 LYS A CA 1
ATOM 677 C C . LYS A 1 90 ? -26.115 -4.233 26.856 1.00 96.56 90 LYS A C 1
ATOM 679 O O . LYS A 1 90 ? -26.647 -4.794 27.812 1.00 96.56 90 LYS A O 1
ATOM 684 N N . ALA A 1 91 ? -25.334 -3.162 26.981 1.00 96.38 91 ALA A N 1
ATOM 685 C CA . ALA A 1 91 ? -25.061 -2.498 28.251 1.00 96.38 91 ALA A CA 1
ATOM 686 C C . ALA A 1 91 ? -26.354 -1.956 28.873 1.00 96.38 91 ALA A C 1
ATOM 688 O O . ALA A 1 91 ? -26.685 -2.342 29.990 1.00 96.38 91 ALA A O 1
ATOM 689 N N . ASN A 1 92 ? -27.151 -1.201 28.115 1.00 96.06 92 ASN A N 1
ATOM 690 C CA . ASN A 1 92 ? -28.432 -0.661 28.579 1.00 96.06 92 ASN A CA 1
ATOM 691 C C . ASN A 1 92 ? -29.399 -1.769 29.012 1.00 96.06 92 ASN A C 1
ATOM 693 O O . ASN A 1 92 ? -30.043 -1.668 30.049 1.00 96.06 92 ASN A O 1
ATOM 697 N N . THR A 1 93 ? -29.447 -2.879 28.268 1.00 96.94 93 THR A N 1
ATOM 698 C CA . THR A 1 93 ? -30.269 -4.041 28.647 1.00 96.94 93 THR A CA 1
ATOM 699 C C . THR A 1 93 ? -29.802 -4.662 29.968 1.00 96.94 93 THR A C 1
ATOM 701 O O . THR A 1 93 ? -30.621 -5.091 30.778 1.00 96.94 93 THR A O 1
ATOM 704 N N . LYS A 1 94 ? -28.486 -4.748 30.196 1.00 96.44 94 LYS A N 1
ATOM 705 C CA . LYS A 1 94 ? -27.934 -5.259 31.459 1.00 96.44 94 LYS A CA 1
ATOM 706 C C . LYS A 1 94 ? -28.216 -4.311 32.621 1.00 96.44 94 LYS A C 1
ATOM 708 O O . LYS A 1 94 ? -28.551 -4.805 33.691 1.00 96.44 94 LYS A O 1
ATOM 713 N N . ILE A 1 95 ? -28.101 -3.002 32.401 1.00 96.81 95 ILE A N 1
ATOM 714 C CA . ILE A 1 95 ? -28.409 -1.973 33.400 1.00 96.81 95 ILE A CA 1
ATOM 715 C C . ILE A 1 95 ? -29.880 -2.069 33.800 1.00 96.81 95 ILE A C 1
ATOM 717 O O . ILE A 1 95 ? -30.152 -2.278 34.973 1.00 96.81 95 ILE A O 1
ATOM 721 N N . ALA A 1 96 ? -30.808 -2.081 32.839 1.00 96.44 96 ALA A N 1
ATOM 722 C CA . ALA A 1 96 ? -32.239 -2.207 33.126 1.00 96.44 96 ALA A CA 1
ATOM 723 C C . ALA A 1 96 ? -32.569 -3.476 33.938 1.00 96.44 96 ALA A C 1
ATOM 725 O O . ALA A 1 96 ? -33.304 -3.426 34.918 1.00 96.44 96 ALA A O 1
ATOM 726 N N . LYS A 1 97 ? -31.962 -4.622 33.590 1.00 95.88 97 LYS A N 1
ATOM 727 C CA . LYS A 1 97 ? -32.118 -5.867 34.367 1.00 95.88 97 LYS A CA 1
ATOM 728 C C . LYS A 1 97 ? -31.510 -5.784 35.767 1.00 95.88 97 LYS A C 1
ATOM 730 O O . LYS A 1 97 ? -31.982 -6.460 36.677 1.00 95.88 97 LYS A O 1
ATOM 735 N N . ALA A 1 98 ? -30.415 -5.049 35.935 1.00 95.81 98 ALA A N 1
ATOM 736 C CA . ALA A 1 98 ? -29.803 -4.845 37.242 1.00 95.81 98 ALA A CA 1
ATOM 737 C C . ALA A 1 98 ? -30.675 -3.930 38.110 1.00 95.81 98 ALA A C 1
ATOM 739 O O . ALA A 1 98 ? -30.901 -4.255 39.269 1.00 95.81 98 ALA A O 1
ATOM 740 N N . GLU A 1 99 ? -31.220 -2.856 37.540 1.00 95.56 99 GLU A N 1
ATOM 741 C CA . GLU A 1 99 ? -32.164 -1.953 38.206 1.00 95.56 99 GLU A CA 1
ATOM 742 C C . GLU A 1 99 ? -33.430 -2.691 38.654 1.00 95.56 99 GLU A C 1
ATOM 744 O O . GLU A 1 99 ? -33.825 -2.566 39.809 1.00 95.56 99 GLU A O 1
ATOM 749 N N . GLU A 1 100 ? -34.002 -3.544 37.798 1.00 96.38 100 GLU A N 1
ATOM 750 C CA . GLU A 1 100 ? -35.151 -4.391 38.149 1.00 96.38 100 GLU A CA 1
ATOM 751 C C . GLU A 1 100 ? -34.833 -5.323 39.331 1.00 96.38 100 GLU A C 1
ATOM 753 O O . GLU A 1 100 ? -35.609 -5.431 40.280 1.00 96.38 100 GLU A O 1
ATOM 758 N N . LYS A 1 101 ? -33.652 -5.957 39.328 1.00 95.81 101 LYS A N 1
ATOM 759 C CA . LYS A 1 101 ? -33.200 -6.804 40.443 1.00 95.81 101 LYS A CA 1
ATOM 760 C C . LYS A 1 101 ? -32.974 -6.014 41.729 1.00 95.81 101 LYS A C 1
ATOM 762 O O . LYS A 1 101 ? -33.286 -6.520 42.804 1.00 95.81 101 LYS A O 1
ATOM 767 N N . ILE A 1 102 ? -32.418 -4.807 41.634 1.00 95.19 102 ILE A N 1
ATOM 768 C CA . ILE A 1 102 ? -32.206 -3.926 42.786 1.00 95.19 102 ILE A CA 1
ATOM 769 C C . ILE A 1 102 ? -33.556 -3.506 43.371 1.00 95.19 102 ILE A C 1
ATOM 771 O O . ILE A 1 102 ? -33.726 -3.587 44.585 1.00 95.19 102 ILE A O 1
ATOM 775 N N . ALA A 1 103 ? -34.522 -3.124 42.532 1.00 95.12 103 ALA A N 1
ATOM 776 C CA . ALA A 1 103 ? -35.874 -2.787 42.968 1.00 95.12 103 ALA A CA 1
ATOM 777 C C . ALA A 1 103 ? -36.546 -3.977 43.671 1.00 95.12 103 ALA A C 1
ATOM 779 O O . ALA A 1 103 ? -36.987 -3.845 44.810 1.00 95.12 103 ALA A O 1
ATOM 780 N N . ALA A 1 104 ? -36.503 -5.168 43.066 1.00 95.19 104 ALA A N 1
ATOM 781 C CA . ALA A 1 104 ? -37.045 -6.381 43.676 1.00 95.19 104 ALA A CA 1
ATOM 782 C C . ALA A 1 104 ? -36.366 -6.723 45.017 1.00 95.19 104 ALA A C 1
ATOM 784 O O . ALA A 1 104 ? -37.037 -7.077 45.985 1.00 95.19 104 ALA A O 1
ATOM 785 N N . SER A 1 105 ? -35.037 -6.587 45.103 1.00 93.75 105 SER A N 1
ATOM 786 C CA . SER A 1 105 ? -34.293 -6.810 46.349 1.00 93.75 105 SER A CA 1
ATOM 787 C C . SER A 1 105 ? -34.627 -5.774 47.420 1.00 93.75 105 SER A C 1
ATOM 789 O O . SER A 1 105 ? -34.671 -6.123 48.599 1.00 93.75 105 SER A O 1
ATOM 791 N N . ARG A 1 106 ? -34.840 -4.511 47.035 1.00 94.94 106 ARG A N 1
ATOM 792 C CA . ARG A 1 106 ? -35.264 -3.443 47.945 1.00 94.94 106 ARG A CA 1
ATOM 793 C C . ARG A 1 106 ? -36.641 -3.756 48.515 1.00 94.94 106 ARG A C 1
ATOM 795 O O . ARG A 1 106 ? -36.818 -3.684 49.726 1.00 94.94 106 ARG A O 1
ATOM 802 N N . ASP A 1 107 ? -37.590 -4.120 47.662 1.00 93.44 107 ASP A N 1
ATOM 803 C CA . ASP A 1 107 ? -38.960 -4.393 48.087 1.00 93.44 107 ASP A CA 1
ATOM 804 C C . ASP A 1 107 ? -39.017 -5.631 48.994 1.00 93.44 107 ASP A C 1
ATOM 806 O O . ASP A 1 107 ? -39.647 -5.592 50.049 1.00 93.44 107 ASP A O 1
ATOM 810 N N . ALA A 1 108 ? -38.264 -6.689 48.668 1.00 92.06 108 ALA A N 1
ATOM 811 C CA . ALA A 1 108 ? -38.117 -7.858 49.535 1.00 92.06 108 ALA A CA 1
ATOM 812 C C . ALA A 1 108 ? -37.492 -7.510 50.900 1.00 92.06 108 ALA A C 1
ATOM 814 O O . ALA A 1 108 ? -37.964 -7.981 51.936 1.00 92.06 108 ALA A O 1
ATOM 815 N N . ALA A 1 109 ? -36.460 -6.659 50.922 1.00 90.94 109 ALA A N 1
ATOM 816 C CA . ALA A 1 109 ? -35.844 -6.204 52.167 1.00 90.94 109 ALA A CA 1
ATOM 817 C C . ALA A 1 109 ? -36.822 -5.382 53.021 1.00 90.94 109 ALA A C 1
ATOM 819 O O . ALA A 1 109 ? -36.887 -5.584 54.230 1.00 90.94 109 ALA A O 1
ATOM 820 N N . LEU A 1 110 ? -37.622 -4.501 52.409 1.00 91.00 110 LEU A N 1
ATOM 821 C CA . LEU A 1 110 ? -38.648 -3.728 53.117 1.00 91.00 110 LEU A CA 1
ATOM 822 C C . LEU A 1 110 ? -39.725 -4.628 53.735 1.00 91.00 110 LEU A C 1
ATOM 824 O O . LEU A 1 110 ? -40.128 -4.398 54.874 1.00 91.00 110 LEU A O 1
ATOM 828 N N . VAL A 1 111 ? -40.161 -5.672 53.023 1.00 89.81 111 VAL A N 1
ATOM 829 C CA . VAL A 1 111 ? -41.104 -6.666 53.564 1.00 89.81 111 VAL A CA 1
ATOM 830 C C . VAL A 1 111 ? -40.498 -7.387 54.769 1.00 89.81 111 VAL A C 1
ATOM 832 O O . VAL A 1 111 ? -41.111 -7.399 55.833 1.00 89.81 111 VAL A O 1
ATOM 835 N N . SER A 1 112 ? -39.270 -7.896 54.644 1.00 89.31 112 SER A N 1
ATOM 836 C CA . SER A 1 112 ? -38.584 -8.606 55.733 1.00 89.31 112 SER A CA 1
ATOM 837 C C . SER A 1 112 ? -38.351 -7.722 56.968 1.00 89.31 112 SER A C 1
ATOM 839 O O . SER A 1 112 ? -38.502 -8.181 58.103 1.00 89.31 112 SER A O 1
ATOM 841 N N . VAL A 1 113 ? -38.036 -6.436 56.774 1.00 88.94 113 VAL A N 1
ATOM 842 C CA . VAL A 1 113 ? -37.918 -5.470 57.877 1.00 88.94 113 VAL A CA 1
ATOM 843 C C . VAL A 1 113 ? -39.264 -5.276 58.572 1.00 88.94 113 VAL A C 1
ATOM 845 O O . VAL A 1 113 ? -39.309 -5.322 59.798 1.00 88.94 113 VAL A O 1
ATOM 848 N N . ASN A 1 114 ? -40.361 -5.112 57.826 1.00 87.12 114 ASN A N 1
ATOM 849 C CA . ASN A 1 114 ? -41.697 -4.965 58.413 1.00 87.12 114 ASN A CA 1
ATOM 850 C C . ASN A 1 114 ? -42.124 -6.207 59.210 1.00 87.12 114 ASN A C 1
ATOM 852 O O . ASN A 1 114 ? -42.682 -6.066 60.298 1.00 87.12 114 ASN A O 1
ATOM 856 N N . GLU A 1 115 ? -41.822 -7.408 58.713 1.00 86.44 115 GLU A N 1
ATOM 857 C CA . GLU A 1 115 ? -42.059 -8.668 59.432 1.00 86.44 115 GLU A CA 1
ATOM 858 C C . GLU A 1 115 ? -41.253 -8.721 60.736 1.00 86.44 115 GLU A C 1
ATOM 860 O O . GLU A 1 115 ? -41.825 -8.924 61.807 1.00 86.44 115 GLU A O 1
ATOM 865 N N . THR A 1 116 ? -39.950 -8.427 60.671 1.00 86.44 116 THR A N 1
ATOM 866 C CA . THR A 1 116 ? -39.062 -8.428 61.847 1.00 86.44 116 THR A CA 1
ATOM 867 C C . THR A 1 116 ? -39.500 -7.392 62.886 1.00 86.44 116 THR A C 1
ATOM 869 O O . THR A 1 116 ? -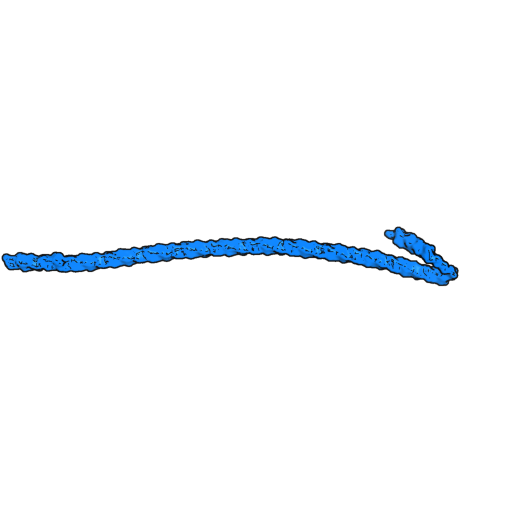39.513 -7.672 64.083 1.00 86.44 116 THR A O 1
ATOM 872 N N . VAL A 1 117 ? -39.889 -6.188 62.451 1.00 86.19 117 VAL A N 1
ATOM 873 C CA . VAL A 1 117 ? -40.400 -5.129 63.335 1.00 86.19 117 VAL A CA 1
ATOM 874 C C . VAL A 1 117 ? -41.729 -5.542 63.968 1.00 86.19 117 VAL A C 1
ATOM 876 O O . VAL A 1 117 ? -41.925 -5.300 65.158 1.00 86.19 117 VAL A O 1
ATOM 879 N N . GLY A 1 118 ? -42.621 -6.191 63.215 1.00 83.94 118 GLY A N 1
ATOM 880 C CA . GLY A 1 118 ? -43.881 -6.721 63.735 1.00 83.94 118 GLY A CA 1
ATOM 881 C C . GLY A 1 118 ? -43.677 -7.801 64.797 1.00 83.94 118 GLY A C 1
ATOM 882 O O . GLY A 1 118 ? -44.300 -7.739 65.858 1.00 83.94 118 GLY A O 1
ATOM 883 N N . GLU A 1 119 ? -42.765 -8.744 64.563 1.00 84.69 119 GLU A N 1
ATOM 884 C CA . GLU A 1 119 ? -42.395 -9.764 65.550 1.00 84.69 119 GLU A CA 1
ATOM 885 C C . GLU A 1 119 ? -41.791 -9.141 66.815 1.00 84.69 119 GLU A C 1
ATOM 887 O O . GLU A 1 119 ? -42.213 -9.466 67.930 1.00 84.69 119 GLU A O 1
ATOM 892 N N . LEU A 1 120 ? -40.856 -8.195 66.660 1.00 84.12 120 LEU A N 1
ATOM 893 C CA . LEU A 1 120 ? -40.207 -7.523 67.788 1.00 84.12 120 LEU A CA 1
ATOM 894 C C . LEU A 1 120 ? -41.211 -6.694 68.604 1.00 84.12 120 LEU A C 1
ATOM 896 O O . LEU A 1 120 ? -41.224 -6.765 69.833 1.00 84.12 120 LEU A O 1
ATOM 900 N N . ALA A 1 121 ? -42.081 -5.934 67.933 1.00 82.69 121 ALA A N 1
ATOM 901 C CA . ALA A 1 121 ? -43.128 -5.144 68.574 1.00 82.69 121 ALA A CA 1
ATOM 902 C C . ALA A 1 121 ? -44.134 -6.038 69.312 1.00 82.69 121 ALA A C 1
ATOM 904 O O . ALA A 1 121 ? -44.503 -5.734 70.447 1.00 82.69 121 ALA A O 1
ATOM 905 N N . GLY A 1 122 ? -44.531 -7.168 68.717 1.00 82.94 122 GLY A N 1
ATOM 906 C CA . GLY A 1 122 ? -45.393 -8.158 69.361 1.00 82.94 122 GLY A CA 1
ATOM 907 C C . GLY A 1 122 ? -44.769 -8.735 70.631 1.00 82.94 122 GLY A C 1
ATOM 908 O O . GLY A 1 122 ? -45.422 -8.756 71.675 1.00 82.94 122 GLY A O 1
ATOM 909 N N . ALA A 1 123 ? -43.488 -9.110 70.571 1.00 83.56 123 ALA A N 1
ATOM 910 C CA . ALA A 1 123 ? -42.742 -9.612 71.724 1.00 83.56 123 ALA A CA 1
ATOM 911 C C . ALA A 1 123 ? -42.609 -8.563 72.846 1.00 83.56 123 ALA A C 1
ATOM 913 O O . ALA A 1 123 ? -42.724 -8.898 74.027 1.00 83.56 123 ALA A O 1
ATOM 914 N N . ILE A 1 124 ? -42.405 -7.286 72.498 1.00 82.69 124 ILE A N 1
ATOM 915 C CA . ILE A 1 124 ? -42.362 -6.182 73.469 1.00 82.69 124 ILE A CA 1
ATOM 916 C C . ILE A 1 124 ? -43.731 -5.993 74.134 1.00 82.69 124 ILE A C 1
ATOM 918 O O . ILE A 1 124 ? -43.802 -5.907 75.360 1.00 82.69 124 ILE A O 1
ATOM 922 N N . VAL A 1 125 ? -44.821 -5.961 73.358 1.00 82.38 125 VAL A N 1
ATOM 923 C CA . VAL A 1 125 ? -46.181 -5.785 73.899 1.00 82.38 125 VAL A CA 1
ATOM 924 C C . VAL A 1 125 ? -46.569 -6.955 74.801 1.00 82.38 125 VAL A C 1
ATOM 926 O O . VAL A 1 125 ? -47.095 -6.719 75.889 1.00 82.38 125 VAL A O 1
ATOM 929 N N . GLU A 1 126 ? -46.266 -8.194 74.412 1.00 84.31 126 GLU A N 1
ATOM 930 C CA . GLU A 1 126 ? -46.517 -9.381 75.239 1.00 84.31 126 GLU A CA 1
ATOM 931 C C . GLU A 1 126 ? -45.739 -9.307 76.563 1.00 84.31 126 GLU A C 1
ATOM 933 O O . GLU A 1 126 ? -46.306 -9.549 77.628 1.00 84.31 126 GLU A O 1
ATOM 938 N N . ARG A 1 127 ? -44.470 -8.872 76.527 1.00 83.25 127 ARG A N 1
ATOM 939 C CA . ARG A 1 127 ? -43.632 -8.729 77.728 1.00 83.25 127 ARG A CA 1
ATOM 940 C C . ARG A 1 127 ? -44.084 -7.604 78.666 1.00 83.25 127 ARG A C 1
ATOM 942 O O . ARG A 1 127 ? -43.925 -7.741 79.875 1.00 83.25 127 ARG A O 1
ATOM 949 N N . VAL A 1 128 ? -44.603 -6.495 78.134 1.00 82.88 128 VAL A N 1
ATOM 950 C CA . VAL A 1 128 ? -44.994 -5.311 78.927 1.00 82.88 128 VAL A CA 1
ATOM 951 C C . VAL A 1 128 ? -46.435 -5.399 79.435 1.00 82.88 128 VAL A C 1
ATOM 953 O O . VAL A 1 128 ? -46.703 -5.020 80.570 1.00 82.88 128 VAL A O 1
ATOM 956 N N . SER A 1 129 ? -47.367 -5.883 78.610 1.00 76.62 129 SER A N 1
ATOM 957 C CA . SER A 1 129 ? -48.805 -5.901 78.929 1.00 76.62 129 SER A CA 1
ATOM 958 C C . SER A 1 129 ? -49.315 -7.253 79.434 1.00 76.62 129 SER A C 1
ATOM 960 O O . SER A 1 129 ? -50.404 -7.314 80.000 1.00 76.62 129 SER A O 1
ATOM 962 N N . GLY A 1 130 ? -48.567 -8.341 79.214 1.00 69.88 130 GLY A N 1
ATOM 963 C CA . GLY A 1 130 ? -48.994 -9.705 79.541 1.00 69.88 130 GLY A CA 1
ATOM 964 C C . GLY A 1 130 ? -50.108 -10.256 78.639 1.00 69.88 130 GLY A C 1
ATOM 965 O O . GLY A 1 130 ? -50.551 -11.385 78.840 1.00 69.88 130 GLY A O 1
ATOM 966 N N . ILE A 1 131 ? -50.568 -9.485 77.648 1.00 70.81 131 ILE A N 1
ATOM 967 C CA . ILE A 1 131 ? -51.603 -9.877 76.688 1.00 70.81 131 ILE A CA 1
ATOM 968 C C . ILE A 1 131 ? -50.924 -10.200 75.362 1.00 70.81 131 ILE A C 1
ATOM 970 O O . ILE A 1 131 ? -50.194 -9.373 74.818 1.00 70.81 131 ILE A O 1
ATOM 974 N N . LYS A 1 132 ? -51.199 -11.387 74.813 1.00 74.19 132 LYS A N 1
ATOM 975 C CA . LYS A 1 132 ? -50.701 -11.791 73.497 1.00 74.19 132 LYS A CA 1
ATOM 976 C C . LYS A 1 132 ? -51.514 -11.090 72.399 1.00 74.19 132 LYS A C 1
ATOM 978 O O . LYS A 1 132 ? -52.700 -11.404 72.247 1.00 74.19 132 LYS A O 1
ATOM 983 N N . PRO A 1 133 ? -50.942 -10.142 71.636 1.00 68.12 133 PRO A N 1
ATOM 984 C CA . PRO A 1 133 ? -51.689 -9.451 70.595 1.00 68.12 133 PRO A CA 1
ATOM 985 C C . PRO A 1 133 ? -52.006 -10.422 69.455 1.00 68.12 133 PRO A C 1
ATOM 987 O O . PRO A 1 133 ? -51.197 -11.280 69.101 1.00 68.12 133 PRO A O 1
ATOM 990 N N . THR A 1 134 ? -53.189 -10.304 68.853 1.00 74.88 134 THR A N 1
ATOM 991 C CA . THR A 1 134 ? -53.535 -11.130 67.690 1.00 74.88 134 THR A CA 1
ATOM 992 C C . THR A 1 134 ? -52.739 -10.679 66.464 1.00 74.88 134 THR A C 1
ATOM 994 O O . THR A 1 134 ? -52.594 -9.482 66.216 1.00 74.88 134 THR A O 1
ATOM 997 N N . ALA A 1 135 ? -52.263 -11.635 65.657 1.00 71.31 135 ALA A N 1
ATOM 998 C CA . ALA A 1 135 ? -51.442 -11.365 64.468 1.00 71.31 135 ALA A CA 1
ATOM 999 C C . ALA A 1 135 ? -52.088 -10.345 63.506 1.00 71.31 135 ALA A C 1
ATOM 1001 O O . ALA A 1 135 ? -51.403 -9.511 62.925 1.00 71.31 135 ALA A O 1
ATOM 1002 N N . LYS A 1 136 ? -53.425 -10.346 63.412 1.00 73.00 136 LYS A N 1
ATOM 1003 C CA . LYS A 1 136 ? -54.203 -9.383 62.616 1.00 73.00 136 LYS A CA 1
ATOM 1004 C C . LYS A 1 136 ? -54.086 -7.936 63.113 1.00 73.00 136 LYS A C 1
ATOM 1006 O O . LYS A 1 136 ? -54.036 -7.020 62.297 1.00 73.00 136 LYS A O 1
ATOM 1011 N N . ALA A 1 137 ? -54.067 -7.720 64.429 1.00 72.50 137 ALA A N 1
ATOM 1012 C CA . ALA A 1 137 ? -53.972 -6.383 65.015 1.00 72.50 137 ALA A CA 1
ATOM 1013 C C . ALA A 1 137 ? -5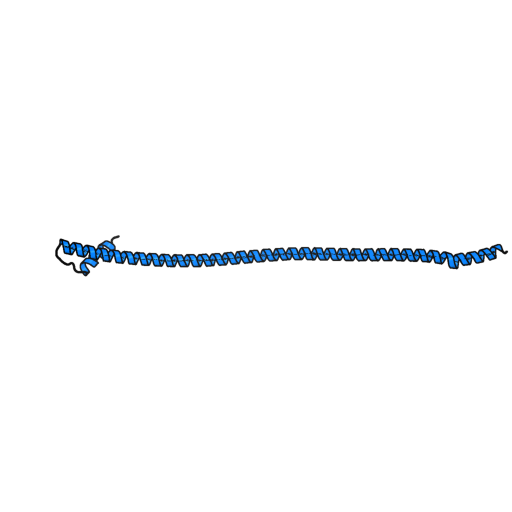2.557 -5.800 64.860 1.00 72.50 137 ALA A C 1
ATOM 1015 O O . ALA A 1 137 ? -52.414 -4.627 64.522 1.00 72.50 137 ALA A O 1
ATOM 1016 N N . LEU A 1 138 ? -51.528 -6.639 65.027 1.00 71.12 138 LEU A N 1
ATOM 1017 C CA . LEU A 1 138 ? -50.124 -6.285 64.788 1.00 71.12 138 LEU A CA 1
ATOM 1018 C C . LEU A 1 138 ? -49.863 -5.924 63.322 1.00 71.12 138 LEU A C 1
ATOM 1020 O O . LEU A 1 138 ? -49.321 -4.858 63.045 1.00 71.12 138 LEU A O 1
ATOM 1024 N N . ASP A 1 139 ? -50.312 -6.761 62.387 1.00 72.38 139 ASP A N 1
ATOM 1025 C CA . ASP A 1 139 ? -50.134 -6.532 60.949 1.00 72.38 139 ASP A CA 1
ATOM 1026 C C . ASP A 1 139 ? -50.833 -5.242 60.477 1.00 72.38 139 ASP A C 1
ATOM 1028 O O . ASP A 1 139 ? -50.271 -4.462 59.709 1.00 72.38 139 ASP A O 1
ATOM 1032 N N . THR A 1 140 ? -52.027 -4.949 61.007 1.00 77.19 140 THR A N 1
ATOM 1033 C CA . THR A 1 140 ? -52.749 -3.698 60.708 1.00 77.19 140 THR A CA 1
ATOM 1034 C C . THR A 1 140 ? -52.013 -2.471 61.263 1.00 77.19 140 THR A C 1
ATOM 1036 O O . THR A 1 140 ? -51.889 -1.464 60.566 1.00 77.19 140 THR A O 1
ATOM 1039 N N . ALA A 1 141 ? -51.486 -2.550 62.490 1.00 73.75 141 ALA A N 1
ATOM 1040 C CA . ALA A 1 141 ? -50.749 -1.453 63.115 1.00 73.75 141 ALA A CA 1
ATOM 1041 C C . ALA A 1 141 ? -49.420 -1.166 62.393 1.00 73.75 141 ALA A C 1
ATOM 1043 O O . ALA A 1 141 ? -49.141 -0.012 62.066 1.00 73.75 141 ALA A O 1
ATOM 1044 N N . VAL A 1 142 ? -48.641 -2.202 62.063 1.00 76.31 142 VAL A N 1
ATOM 1045 C CA . VAL A 1 142 ? -47.368 -2.063 61.332 1.00 76.31 142 VAL A CA 1
ATOM 1046 C C . VAL A 1 142 ? -47.602 -1.490 59.933 1.00 76.31 142 VAL A C 1
ATOM 1048 O O . VAL A 1 142 ? -46.915 -0.550 59.541 1.00 76.31 142 VAL A O 1
ATOM 1051 N N . LYS A 1 143 ? -48.627 -1.958 59.207 1.00 77.94 143 LYS A N 1
ATOM 1052 C CA . LYS A 1 143 ? -48.993 -1.402 57.891 1.00 77.94 143 LYS A CA 1
ATOM 1053 C C . LYS A 1 143 ? -49.464 0.049 57.962 1.00 77.94 143 LYS 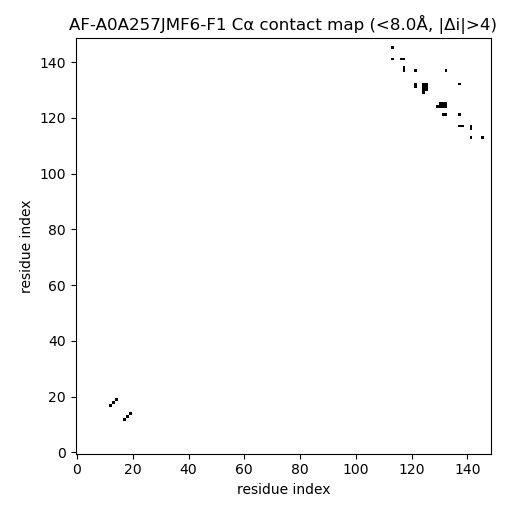A C 1
ATOM 1055 O O . LYS A 1 143 ? -49.164 0.817 57.053 1.00 77.94 143 LYS A O 1
ATOM 1060 N N . SER A 1 144 ? -50.159 0.443 59.033 1.00 77.69 144 SER A N 1
ATOM 1061 C CA . SER A 1 144 ? -50.618 1.829 59.204 1.00 77.69 144 SER A CA 1
ATOM 1062 C C . SER A 1 144 ? -49.466 2.825 59.390 1.00 77.69 144 SER A C 1
ATOM 1064 O O . SER A 1 144 ? -49.578 3.966 58.954 1.00 77.69 144 SER A O 1
ATOM 1066 N N . VAL A 1 145 ? -48.345 2.383 59.975 1.00 70.69 145 VAL A N 1
ATOM 1067 C CA . VAL A 1 145 ? -47.127 3.196 60.130 1.00 70.69 145 VAL A CA 1
ATOM 1068 C C . VAL A 1 145 ? -46.237 3.108 58.885 1.00 70.69 145 VAL A C 1
ATOM 1070 O O . VAL A 1 145 ? -45.708 4.125 58.449 1.00 70.69 145 VAL A O 1
ATOM 1073 N N . ALA A 1 146 ? -46.110 1.928 58.270 1.00 66.75 146 ALA A N 1
ATOM 1074 C CA . ALA A 1 146 ? -45.280 1.722 57.079 1.00 66.75 146 ALA A CA 1
ATOM 1075 C C . ALA A 1 146 ? -45.844 2.371 55.797 1.00 66.75 146 ALA A C 1
ATOM 1077 O O . ALA A 1 146 ? -45.078 2.650 54.882 1.00 66.75 146 ALA A O 1
ATOM 1078 N N . GLY A 1 147 ? -47.160 2.605 55.712 1.00 54.28 147 GLY A N 1
ATOM 1079 C CA . GLY A 1 147 ? -47.813 3.288 54.584 1.00 54.28 147 GLY A CA 1
ATOM 1080 C C . GLY A 1 147 ? -47.994 4.804 54.749 1.00 54.28 147 GLY A C 1
ATOM 1081 O O . GLY A 1 147 ? -48.568 5.434 53.866 1.00 54.28 147 GLY A O 1
ATOM 1082 N N . ALA A 1 148 ? -47.560 5.384 55.874 1.00 44.47 148 ALA A N 1
ATOM 1083 C CA . ALA A 1 148 ? -47.706 6.811 56.185 1.00 44.47 148 ALA A CA 1
ATOM 1084 C C . ALA A 1 148 ? -46.454 7.659 55.862 1.00 44.47 148 ALA A C 1
ATOM 1086 O O . ALA A 1 148 ? -46.418 8.841 56.208 1.00 44.47 148 ALA A O 1
ATOM 1087 N N . ALA A 1 149 ? -45.447 7.074 55.207 1.00 37.44 149 ALA A N 1
ATOM 1088 C CA . ALA A 1 149 ? -44.219 7.723 54.738 1.00 37.44 149 ALA A CA 1
ATOM 1089 C C . ALA A 1 149 ? -44.046 7.505 53.230 1.00 37.44 149 ALA A C 1
ATOM 1091 O O . ALA A 1 149 ? -43.541 8.436 52.565 1.00 37.44 149 ALA A O 1
#

Mean predicted aligned error: 12.93 Å

Foldseek 3Di:
DVVCVVVVVVVCCCVVPVVVVVVVVVVVVVVVVVVVVVVVVVVVVVVVVVVVVVVVVVVVVVVVVVVVVVVVVVVVVVVVVVVVVVVVVVVVVVVVVVVVVVVVVVVVVLVVVLVVVLVVVQVVCCVPVVDRDDSVVSNVVSCVVVVPD

pLDDT: mean 90.45, std 10.34, range [37.44, 97.69]

Secondary structure (DSSP, 8-state):
-HHHHHHHHHHHHIIIIIHHHHHHHHHHHHHHHHHHHHHHHHHHHHHHHHHHHHHHHHHHHHHHHHHHHHHHHHHHHHHHHHHHHHHHHHHHHHHHHHHHHHHHHHHHHHHHHHHHHHHHHHHHHHHHHS----HHHHHHHHHHHHT--

Sequence (149 aa):
FWFWLAFGALYIVLAAVVIPRFAKTLADRKNAIEGDLRAAAEQTAAAQAARQEAEKAQAEARAQARKTVEAARHDHEAAAAKAEAAATKKANTKIAKAEEKIAASRDAALVSVNETVGELAGAIVERVSGIKPTAKALDTAVKSVAGAA